Protein AF-X0VN83-F1 (afdb_monomer_lite)

Foldseek 3Di:
DQVPDDPDPQDVVLVVLLVVLVVLLVVLCVLVVVLVVLLVVQVVVCVVPVVSNVVSVVSSVVSVVSSVVSNVVSVCSCVVSVVDPD

pLDDT: mean 89.23, std 10.78, range [54.31, 97.44]

Sequence (86 aa):
GVLGGEVKAIPIGMGYAALGGGIVIGLSSATAIAQGAIAASGMGAVAKRPETFGQAIVLAVMAETFAIFGLLIAILIFVGTKIMGG

InterPro domains:
  IPR000245 V-ATPase proteolipid subunit [PR00122] (29-55)
  IPR000245 V-ATPase proteolipid subunit [PR00122] (56-79)
  IPR002379 V-ATPase proteolipid subunit C-like domain [PF00137] (19-77)
  IPR035921 F/V-ATP synthase subunit C superfamily [G3DSA:1.20.120.610] (2-80)
  IPR035921 F/V-ATP synthase subunit C superfamily [SSF81333] (13-78)

Radius of gyration: 18.72 Å; chains: 1; bounding box: 44×23×45 Å

Structure (mmCIF, N/CA/C/O backbone):
data_AF-X0VN83-F1
#
_entry.id   AF-X0VN83-F1
#
loop_
_atom_site.group_PDB
_atom_site.id
_atom_site.type_symbol
_atom_site.label_atom_id
_atom_site.label_alt_id
_atom_site.label_comp_id
_atom_site.label_asym_id
_atom_site.label_entity_id
_atom_site.label_seq_id
_atom_site.pdbx_PDB_ins_code
_atom_site.Cartn_x
_atom_site.Cartn_y
_atom_site.Cartn_z
_atom_site.occupancy
_atom_site.B_iso_or_equiv
_atom_site.auth_seq_id
_atom_site.auth_comp_id
_atom_site.auth_asym_id
_atom_site.auth_atom_id
_atom_site.pdbx_PDB_model_num
ATOM 1 N N . GLY A 1 1 ? 14.358 -14.343 -17.042 1.00 60.84 1 GLY A N 1
ATOM 2 C CA . GLY A 1 1 ? 14.143 -12.953 -16.611 1.00 60.84 1 GLY A CA 1
ATOM 3 C C . GLY A 1 1 ? 15.374 -12.475 -15.886 1.00 60.84 1 GLY A C 1
ATOM 4 O O . GLY A 1 1 ? 16.156 -13.315 -15.453 1.00 60.84 1 GLY A O 1
ATOM 5 N N . VAL A 1 2 ? 15.565 -11.165 -15.748 1.00 68.12 2 VAL A N 1
ATOM 6 C CA . VAL A 1 2 ? 16.786 -10.599 -15.133 1.00 68.12 2 VAL A CA 1
ATOM 7 C C . VAL A 1 2 ? 17.026 -11.132 -13.712 1.00 68.12 2 VAL A C 1
ATOM 9 O O . VAL A 1 2 ? 18.170 -11.347 -13.330 1.00 68.12 2 VAL A O 1
ATOM 12 N N . LEU A 1 3 ? 15.964 -11.442 -12.962 1.00 73.50 3 LEU A N 1
ATOM 13 C CA . LEU A 1 3 ? 16.047 -12.030 -11.615 1.00 73.50 3 LEU A CA 1
ATOM 14 C C . LEU A 1 3 ? 16.047 -13.576 -11.594 1.00 73.50 3 LEU A C 1
ATOM 16 O O . LEU A 1 3 ? 16.098 -14.172 -10.526 1.00 73.50 3 LEU A O 1
ATOM 20 N N . GLY A 1 4 ? 15.963 -14.231 -12.758 1.00 68.88 4 GLY A N 1
ATOM 21 C CA . GLY A 1 4 ? 15.727 -15.676 -12.905 1.00 68.88 4 GLY A CA 1
ATOM 22 C C . GLY A 1 4 ? 16.839 -16.467 -13.601 1.00 68.88 4 GLY A C 1
ATOM 23 O O . GLY A 1 4 ? 16.598 -17.608 -13.971 1.00 68.88 4 GLY A O 1
ATOM 24 N N . GLY A 1 5 ? 18.030 -15.890 -13.796 1.00 65.81 5 GLY A N 1
ATOM 25 C CA . GLY A 1 5 ? 19.229 -16.687 -14.101 1.00 65.81 5 GLY A CA 1
ATOM 26 C C . GLY A 1 5 ? 19.765 -16.672 -15.535 1.00 65.81 5 GLY A C 1
ATOM 27 O O . GLY A 1 5 ? 20.684 -17.429 -15.817 1.00 65.81 5 GLY A O 1
ATOM 28 N N . GLU A 1 6 ? 19.301 -15.785 -16.420 1.00 60.16 6 GLU A N 1
ATOM 29 C CA . GLU A 1 6 ? 20.018 -15.515 -17.678 1.00 60.16 6 GLU A CA 1
ATOM 30 C C . GLU A 1 6 ? 20.353 -14.029 -17.807 1.00 60.16 6 GLU A C 1
ATOM 32 O O . GLU A 1 6 ? 19.465 -13.170 -17.836 1.00 60.16 6 GLU A O 1
ATOM 37 N N . VAL A 1 7 ? 21.653 -13.726 -17.899 1.00 60.94 7 VAL A N 1
ATOM 38 C CA . VAL A 1 7 ? 22.171 -12.375 -18.148 1.00 60.94 7 VAL A CA 1
ATOM 39 C C . VAL A 1 7 ? 21.931 -12.032 -19.616 1.00 60.94 7 VAL A C 1
ATOM 41 O O . VAL A 1 7 ? 22.792 -12.189 -20.478 1.00 60.94 7 VAL A O 1
ATOM 44 N N . LYS A 1 8 ? 20.714 -11.582 -19.911 1.00 64.62 8 LYS A N 1
ATOM 45 C CA . LYS A 1 8 ? 20.367 -10.967 -21.192 1.00 64.62 8 LYS A CA 1
ATOM 46 C C . LYS A 1 8 ? 20.739 -9.485 -21.138 1.00 64.62 8 LYS A C 1
ATOM 48 O O . LYS A 1 8 ? 20.557 -8.853 -20.099 1.00 64.62 8 LYS A O 1
ATOM 53 N N . ALA A 1 9 ? 21.248 -8.928 -22.240 1.00 68.06 9 ALA A N 1
ATOM 54 C CA . ALA A 1 9 ? 21.551 -7.499 -22.333 1.00 68.06 9 ALA A CA 1
ATOM 55 C C . ALA A 1 9 ? 20.325 -6.684 -21.895 1.00 68.06 9 ALA A C 1
ATOM 57 O O . ALA A 1 9 ? 19.261 -6.819 -22.500 1.00 68.06 9 ALA A O 1
ATOM 58 N N . ILE A 1 10 ? 20.467 -5.901 -20.822 1.00 71.94 10 ILE A N 1
ATOM 59 C CA . ILE A 1 10 ? 19.366 -5.150 -20.211 1.00 71.94 10 ILE A CA 1
ATOM 60 C C . ILE A 1 10 ? 19.025 -3.985 -21.147 1.00 71.94 10 ILE A C 1
ATOM 62 O O . ILE A 1 10 ? 19.815 -3.043 -21.253 1.00 71.94 10 ILE A O 1
ATOM 66 N N . PRO A 1 11 ? 17.871 -4.005 -21.839 1.00 81.19 11 PRO A N 1
ATOM 67 C CA . PRO A 1 11 ? 17.453 -2.872 -22.648 1.00 81.19 11 PRO A CA 1
ATOM 68 C C . PRO A 1 11 ? 17.103 -1.715 -21.713 1.00 81.19 11 PRO A C 1
ATOM 70 O O . PRO A 1 11 ? 16.472 -1.929 -20.677 1.00 81.19 11 PRO A O 1
ATOM 73 N N . ILE A 1 12 ? 17.421 -0.477 -22.092 1.00 84.12 12 ILE A N 1
ATOM 74 C CA . ILE A 1 12 ? 17.102 0.698 -21.263 1.00 84.12 12 ILE A CA 1
ATOM 75 C C . ILE A 1 12 ? 15.597 0.815 -20.953 1.00 84.12 12 ILE A C 1
ATOM 77 O O . ILE A 1 12 ? 15.214 1.241 -19.866 1.00 84.12 12 ILE A O 1
ATOM 81 N N . GLY A 1 13 ? 14.737 0.325 -21.856 1.00 84.62 13 GLY A N 1
ATOM 82 C CA . GLY A 1 13 ? 13.289 0.228 -21.637 1.00 84.62 13 GLY A CA 1
ATOM 83 C C . GLY A 1 13 ? 12.898 -0.640 -20.434 1.00 84.62 13 GLY A C 1
ATOM 84 O O . GLY A 1 13 ? 11.929 -0.332 -19.747 1.00 84.62 13 GLY A O 1
ATOM 85 N N . MET A 1 14 ? 13.681 -1.676 -20.121 1.00 84.50 14 MET A N 1
ATOM 86 C CA . MET A 1 14 ? 13.474 -2.504 -18.930 1.00 84.50 14 MET A CA 1
ATOM 87 C C . MET A 1 14 ? 13.842 -1.751 -17.645 1.00 84.50 14 MET A C 1
ATOM 89 O O . MET A 1 14 ? 13.163 -1.905 -16.634 1.00 84.50 14 MET A O 1
ATOM 93 N N . GLY A 1 15 ? 14.863 -0.890 -17.695 1.00 86.81 15 GLY A N 1
ATOM 94 C CA . GLY A 1 15 ? 15.218 -0.006 -16.581 1.00 86.81 15 GLY A CA 1
ATOM 95 C C . GLY A 1 15 ? 14.098 0.983 -16.245 1.00 86.81 15 GLY A C 1
ATOM 96 O O . GLY A 1 15 ? 13.723 1.122 -15.082 1.00 86.81 15 GLY A O 1
ATOM 97 N N . TYR A 1 16 ? 13.492 1.605 -17.262 1.00 89.75 16 TYR A N 1
ATOM 98 C CA . TYR A 1 16 ? 12.333 2.482 -17.062 1.00 89.75 16 TYR A CA 1
ATOM 99 C C . TYR A 1 16 ? 11.102 1.733 -16.543 1.00 89.75 16 TYR A C 1
ATOM 101 O O . TYR A 1 16 ? 10.389 2.258 -15.691 1.00 89.75 16 TYR A O 1
ATOM 109 N N . ALA A 1 17 ? 10.869 0.501 -17.001 1.00 90.62 17 ALA A N 1
ATOM 110 C CA . ALA A 1 17 ? 9.785 -0.330 -16.484 1.00 90.62 17 ALA A CA 1
ATOM 111 C C . ALA A 1 17 ? 9.990 -0.715 -15.010 1.00 90.62 17 ALA A C 1
ATOM 113 O O . ALA A 1 17 ? 9.044 -0.656 -14.227 1.00 90.62 17 ALA A O 1
ATOM 114 N N . ALA A 1 18 ? 11.222 -1.052 -14.612 1.00 90.69 18 ALA A N 1
ATOM 115 C CA . ALA A 1 18 ? 11.565 -1.330 -13.219 1.00 90.69 18 ALA A CA 1
ATOM 116 C C . ALA A 1 18 ? 11.315 -0.106 -12.320 1.00 90.69 18 ALA A C 1
ATOM 118 O O . ALA A 1 18 ? 10.669 -0.218 -11.277 1.00 90.69 18 ALA A O 1
ATOM 119 N N . LEU A 1 19 ? 11.764 1.074 -12.764 1.00 93.25 19 LEU A N 1
ATOM 120 C CA . LEU A 1 19 ? 11.530 2.340 -12.069 1.00 93.25 19 LEU A CA 1
ATOM 121 C C . LEU A 1 19 ? 10.030 2.653 -11.960 1.00 93.25 19 LEU A C 1
ATOM 123 O O . LEU A 1 19 ? 9.544 2.968 -10.876 1.00 93.25 19 LEU A O 1
ATOM 127 N N . GLY A 1 20 ? 9.290 2.519 -13.063 1.00 94.00 20 GLY A N 1
ATOM 128 C CA . GLY A 1 20 ? 7.846 2.739 -13.101 1.00 94.00 20 GLY A CA 1
ATOM 129 C C . GLY A 1 20 ? 7.085 1.808 -12.156 1.00 94.00 20 GLY A C 1
ATOM 130 O O . GLY A 1 20 ? 6.249 2.277 -11.387 1.00 94.00 20 GLY A O 1
ATOM 131 N N . GLY A 1 21 ? 7.417 0.513 -12.143 1.00 94.19 21 GLY A N 1
ATOM 132 C CA . GLY A 1 21 ? 6.811 -0.451 -11.219 1.00 94.19 21 GLY A CA 1
ATOM 133 C C . GLY A 1 21 ? 7.090 -0.122 -9.748 1.00 94.19 21 GLY A C 1
ATOM 134 O O . GLY A 1 21 ? 6.180 -0.186 -8.923 1.00 94.19 21 GLY A O 1
ATOM 135 N N . GLY A 1 22 ? 8.312 0.316 -9.425 1.00 93.44 22 GLY A N 1
ATOM 136 C CA . GLY A 1 22 ? 8.661 0.780 -8.079 1.00 93.44 22 GLY A CA 1
ATOM 137 C C . GLY A 1 22 ? 7.874 2.024 -7.648 1.00 93.44 22 GLY A C 1
ATOM 138 O O . GLY A 1 22 ? 7.355 2.068 -6.533 1.00 93.44 22 GLY A O 1
ATOM 139 N N . ILE A 1 23 ? 7.726 3.008 -8.542 1.00 95.88 23 ILE A N 1
ATOM 140 C CA . ILE A 1 23 ? 6.949 4.230 -8.279 1.00 95.88 23 ILE A CA 1
ATOM 141 C C . ILE A 1 23 ? 5.470 3.898 -8.050 1.00 95.88 23 ILE A C 1
ATOM 143 O O . ILE A 1 23 ? 4.874 4.413 -7.106 1.00 95.88 23 ILE A O 1
ATOM 147 N N . VAL A 1 24 ? 4.880 3.024 -8.873 1.00 95.31 24 VAL A N 1
ATOM 148 C CA . VAL A 1 24 ? 3.471 2.621 -8.736 1.00 95.31 24 VAL A CA 1
ATOM 149 C C . VAL A 1 24 ? 3.210 1.985 -7.369 1.00 95.31 24 VAL A C 1
ATOM 151 O O . VAL A 1 24 ? 2.281 2.412 -6.683 1.00 95.31 24 VAL A O 1
ATOM 154 N N . ILE A 1 25 ? 4.043 1.030 -6.931 1.00 94.69 25 ILE A N 1
ATOM 155 C CA . ILE A 1 25 ? 3.910 0.425 -5.592 1.00 94.69 25 ILE A CA 1
ATOM 156 C C . ILE A 1 25 ? 4.058 1.500 -4.515 1.00 94.69 25 ILE A C 1
ATOM 158 O O . ILE A 1 25 ? 3.184 1.633 -3.657 1.00 94.69 25 ILE A O 1
ATOM 162 N N . GLY A 1 26 ? 5.124 2.302 -4.580 1.00 93.69 26 GLY A N 1
ATOM 163 C CA . GLY A 1 26 ? 5.415 3.328 -3.579 1.00 93.69 26 GLY A CA 1
ATOM 164 C C . GLY A 1 26 ? 4.273 4.330 -3.396 1.00 93.69 26 GLY A C 1
ATOM 165 O O . GLY A 1 26 ? 3.863 4.598 -2.270 1.00 93.69 26 GLY A O 1
ATOM 166 N N . LEU A 1 27 ? 3.703 4.832 -4.493 1.00 94.94 27 LEU A N 1
ATOM 167 C CA . LEU A 1 27 ? 2.581 5.772 -4.440 1.00 94.94 27 LEU A CA 1
ATOM 168 C C . LEU A 1 27 ? 1.277 5.104 -4.002 1.00 94.94 27 LEU A C 1
ATOM 170 O O . LEU A 1 27 ? 0.536 5.679 -3.209 1.00 94.94 27 LEU A O 1
ATOM 174 N N . SER A 1 28 ? 1.003 3.880 -4.461 1.00 94.12 28 SER A N 1
ATOM 175 C CA . SER A 1 28 ? -0.194 3.141 -4.036 1.00 94.12 28 SER A CA 1
ATOM 176 C C . SER A 1 28 ? -0.212 2.841 -2.536 1.00 94.12 28 SER A C 1
ATOM 178 O O . SER A 1 28 ? -1.279 2.758 -1.938 1.00 94.12 28 SER A O 1
ATOM 180 N N . SER A 1 29 ? 0.966 2.778 -1.910 1.00 92.19 29 SER A N 1
ATOM 181 C CA . SER A 1 29 ? 1.130 2.551 -0.471 1.00 92.19 29 SER A CA 1
ATOM 182 C C . SER A 1 29 ? 0.654 3.735 0.384 1.00 92.19 29 SER A C 1
ATOM 184 O O . SER A 1 29 ? 0.484 3.593 1.594 1.00 92.19 29 SER A O 1
ATOM 186 N N . ALA A 1 30 ? 0.407 4.909 -0.213 1.00 93.38 30 ALA A N 1
ATOM 187 C CA . ALA A 1 30 ? -0.083 6.091 0.499 1.00 93.38 30 ALA A CA 1
ATOM 188 C C . ALA A 1 30 ? -1.463 5.878 1.155 1.00 93.38 30 ALA A C 1
ATOM 190 O O . ALA A 1 30 ? -1.804 6.560 2.124 1.00 93.38 30 ALA A O 1
ATOM 191 N N . THR A 1 31 ? -2.245 4.902 0.680 1.00 93.06 31 THR A N 1
ATOM 192 C CA . THR A 1 31 ? -3.549 4.541 1.261 1.00 93.06 31 THR A CA 1
ATOM 193 C C . THR A 1 31 ? -3.442 3.998 2.688 1.00 93.06 31 THR A C 1
ATOM 195 O O . THR A 1 31 ? -4.416 4.081 3.440 1.00 93.06 31 THR A O 1
ATOM 198 N N . ALA A 1 32 ? -2.255 3.548 3.115 1.00 93.44 32 ALA A N 1
ATOM 199 C CA . ALA A 1 32 ? -1.993 3.084 4.477 1.00 93.44 32 ALA A CA 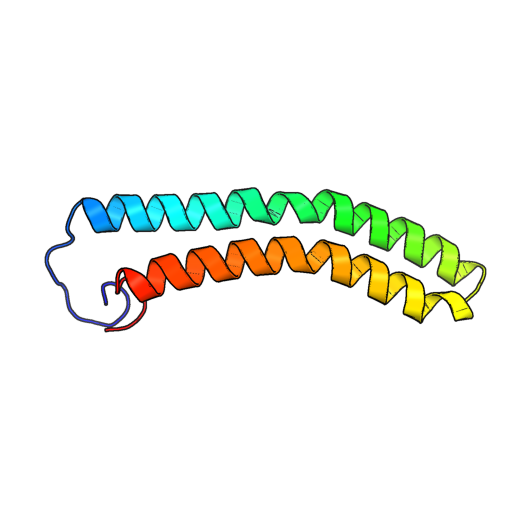1
ATOM 200 C C . ALA A 1 32 ? -2.344 4.133 5.551 1.00 93.44 32 ALA A C 1
ATOM 202 O O . ALA A 1 32 ? -2.776 3.776 6.647 1.00 93.44 32 ALA A O 1
ATOM 203 N N . ILE A 1 33 ? -2.225 5.430 5.235 1.00 95.06 33 ILE A N 1
ATOM 204 C CA . ILE A 1 33 ? -2.594 6.522 6.150 1.00 95.06 33 ILE A CA 1
ATOM 205 C C . ILE A 1 33 ? -4.102 6.498 6.434 1.00 95.06 33 ILE A C 1
ATOM 207 O O . ILE A 1 33 ? -4.528 6.530 7.591 1.00 95.06 33 ILE A O 1
ATOM 211 N N . ALA A 1 34 ? -4.918 6.408 5.381 1.00 93.06 34 ALA A N 1
ATOM 212 C CA . ALA A 1 34 ? -6.370 6.337 5.508 1.00 93.06 34 ALA A CA 1
ATOM 213 C C . ALA A 1 34 ? -6.804 5.038 6.202 1.00 93.06 34 ALA A C 1
ATOM 215 O O . ALA A 1 34 ? -7.676 5.063 7.069 1.00 93.06 34 ALA A O 1
ATOM 216 N N . GLN A 1 35 ? -6.147 3.920 5.888 1.00 96.00 35 GLN A N 1
ATOM 217 C CA . GLN A 1 35 ? -6.397 2.641 6.546 1.00 96.00 35 GLN A CA 1
ATOM 218 C C . GLN A 1 35 ? -6.128 2.693 8.052 1.00 96.00 35 GLN A C 1
ATOM 220 O O . GLN A 1 35 ? -6.936 2.190 8.832 1.00 96.00 35 GLN A O 1
ATOM 225 N N . GLY A 1 36 ? -5.048 3.355 8.480 1.00 95.62 36 GLY A N 1
ATOM 226 C CA . GLY A 1 36 ? -4.767 3.569 9.900 1.00 95.62 36 GLY A CA 1
ATOM 227 C C . GLY A 1 36 ? -5.890 4.333 10.611 1.00 95.62 36 GLY A C 1
ATOM 228 O O . GLY A 1 36 ? -6.317 3.941 11.697 1.00 95.62 36 GLY A O 1
ATOM 229 N N . ALA A 1 37 ? -6.434 5.374 9.974 1.00 96.62 37 ALA A N 1
ATOM 230 C CA . ALA A 1 37 ? -7.563 6.134 10.514 1.00 96.62 37 ALA A CA 1
ATOM 231 C C . ALA A 1 37 ? -8.865 5.306 10.578 1.00 96.62 37 ALA A C 1
ATOM 233 O O . ALA A 1 37 ? -9.598 5.368 11.572 1.00 96.62 37 ALA A O 1
ATOM 234 N N . ILE A 1 38 ? -9.143 4.497 9.551 1.00 95.88 38 ILE A N 1
ATOM 235 C CA . ILE A 1 38 ? -10.303 3.592 9.513 1.00 95.88 38 ILE A CA 1
ATOM 236 C C . ILE A 1 38 ? -10.191 2.535 10.615 1.00 95.88 38 ILE A C 1
ATOM 238 O O . ILE A 1 38 ? -11.152 2.306 11.343 1.00 95.88 38 ILE A O 1
ATOM 242 N N . ALA A 1 39 ? -9.013 1.939 10.799 1.00 96.00 39 ALA A N 1
ATOM 243 C CA . ALA A 1 39 ? -8.788 0.939 11.835 1.00 96.00 39 ALA A CA 1
ATOM 244 C C . ALA A 1 39 ? -8.939 1.532 13.245 1.00 96.00 39 ALA A C 1
ATOM 246 O O . ALA A 1 39 ? -9.624 0.953 14.088 1.00 96.00 39 ALA A O 1
ATOM 247 N N . ALA A 1 40 ? -8.359 2.712 13.496 1.00 96.94 40 ALA A N 1
ATOM 248 C CA . ALA A 1 40 ? -8.453 3.379 14.794 1.00 96.94 40 ALA A CA 1
ATOM 249 C C . ALA A 1 40 ? -9.905 3.742 15.152 1.00 96.94 40 ALA A C 1
ATOM 251 O O . ALA A 1 40 ? -10.370 3.460 16.259 1.00 96.94 40 ALA A O 1
ATOM 252 N N . SER A 1 41 ? -10.645 4.323 14.204 1.00 96.12 41 SER A N 1
ATOM 253 C CA . SER A 1 41 ? -12.058 4.669 14.408 1.00 96.12 41 SER A CA 1
ATOM 254 C C . SER A 1 41 ? -12.951 3.429 14.529 1.00 96.12 41 SER A C 1
ATOM 256 O O . SER A 1 41 ? -13.805 3.377 15.416 1.00 96.12 41 SER A O 1
ATOM 258 N N . GLY A 1 42 ? -12.709 2.401 13.710 1.00 96.12 42 GLY A N 1
ATOM 259 C CA . GLY A 1 42 ? -13.405 1.119 13.763 1.00 96.12 42 GLY A CA 1
ATOM 260 C C . GLY A 1 42 ? -13.240 0.427 15.114 1.00 96.12 42 GLY A C 1
ATOM 261 O O . GLY A 1 42 ? -14.233 0.046 15.730 1.00 96.12 42 GLY A O 1
ATOM 262 N N . MET A 1 43 ? -12.015 0.352 15.641 1.00 96.88 43 MET A N 1
ATOM 263 C CA . MET A 1 43 ? -11.763 -0.217 16.970 1.00 96.88 43 MET A CA 1
ATOM 264 C C . MET A 1 43 ? -12.406 0.604 18.092 1.00 96.88 43 MET A C 1
ATOM 266 O O . MET A 1 43 ? -12.927 0.033 19.050 1.00 96.88 43 MET A O 1
ATOM 270 N N . GLY A 1 44 ? -12.450 1.933 17.957 1.00 96.69 44 GLY A N 1
ATOM 271 C CA . GLY A 1 44 ? -13.185 2.797 18.883 1.00 96.69 44 GLY A CA 1
ATOM 272 C C . GLY A 1 44 ? -14.693 2.512 18.912 1.00 96.69 44 GLY A C 1
ATOM 273 O O . GLY A 1 44 ? -15.310 2.577 19.978 1.00 96.69 44 GLY A O 1
ATOM 274 N N . ALA A 1 45 ? -15.292 2.167 17.768 1.00 96.25 45 ALA A N 1
ATOM 275 C CA . ALA A 1 45 ? -16.687 1.734 17.694 1.00 96.25 45 ALA A CA 1
ATOM 276 C C . ALA A 1 45 ? -16.883 0.341 18.313 1.00 96.25 45 ALA A C 1
ATOM 278 O O . ALA A 1 45 ? -17.770 0.173 19.150 1.00 96.25 45 ALA A O 1
ATOM 279 N N . VAL A 1 46 ? -16.001 -0.611 17.988 1.00 97.44 46 VAL A N 1
ATOM 280 C CA . VAL A 1 46 ? -16.016 -1.985 18.522 1.00 97.44 46 VAL A CA 1
ATOM 281 C C . VAL A 1 46 ? -15.897 -2.009 20.045 1.00 97.44 46 VAL A C 1
ATOM 283 O O . VAL A 1 46 ? -16.597 -2.776 20.698 1.00 97.44 46 VAL A O 1
ATOM 286 N N . ALA A 1 47 ? -15.081 -1.128 20.631 1.00 97.31 47 ALA A N 1
ATOM 287 C CA . ALA A 1 47 ? -14.939 -1.016 22.083 1.00 97.31 47 ALA A CA 1
ATOM 288 C C . ALA A 1 47 ? -16.253 -0.641 22.797 1.00 97.31 47 ALA A C 1
ATOM 290 O O . ALA A 1 47 ? -16.438 -0.986 23.961 1.00 97.31 47 ALA A O 1
ATOM 291 N N . LYS A 1 48 ? -17.164 0.067 22.115 1.00 97.25 48 LYS A N 1
ATOM 292 C CA . LYS A 1 48 ? -18.488 0.440 22.645 1.00 97.25 48 LYS A CA 1
ATOM 293 C C . LYS A 1 48 ? -19.580 -0.556 22.253 1.00 97.25 48 LYS A C 1
ATOM 295 O O . LYS A 1 48 ? -20.536 -0.722 23.002 1.00 97.25 48 LYS A O 1
ATOM 300 N N . ARG A 1 49 ? -19.467 -1.139 21.059 1.00 97.38 49 ARG A N 1
ATOM 301 C CA . ARG A 1 49 ? -20.450 -2.020 20.419 1.00 97.38 49 ARG A CA 1
ATOM 302 C C . ARG A 1 49 ? -19.718 -3.171 19.723 1.00 97.38 49 ARG A C 1
ATOM 304 O O . ARG A 1 49 ? -19.375 -3.039 18.548 1.00 97.38 49 ARG A O 1
ATOM 311 N N . PRO A 1 50 ? -19.429 -4.283 20.417 1.00 95.81 50 PRO A N 1
ATOM 312 C CA . PRO A 1 50 ? -18.644 -5.383 19.851 1.00 95.81 50 PRO A CA 1
ATOM 313 C C . PRO A 1 50 ? -19.261 -5.978 18.573 1.00 95.81 50 PRO A C 1
ATOM 315 O O . PRO A 1 50 ? -18.542 -6.467 17.703 1.00 95.81 50 PRO A O 1
ATOM 318 N N . GLU A 1 51 ? -20.577 -5.868 18.402 1.00 97.19 51 GLU A N 1
ATOM 319 C CA . GLU A 1 51 ? -21.309 -6.266 17.202 1.00 97.19 51 GLU A CA 1
ATOM 320 C C . GLU A 1 51 ? -20.873 -5.525 15.921 1.00 97.19 51 GLU A C 1
ATOM 322 O O . GLU A 1 51 ? -21.068 -6.043 14.821 1.00 97.19 51 GLU A O 1
ATOM 327 N N . THR A 1 52 ? -20.223 -4.355 16.020 1.00 96.50 52 THR A N 1
ATOM 328 C CA . THR A 1 52 ? -19.739 -3.607 14.844 1.00 96.50 52 THR A CA 1
ATOM 329 C C . THR A 1 52 ? -18.396 -4.109 14.307 1.00 96.50 52 THR A C 1
ATOM 331 O O . THR A 1 52 ? -17.877 -3.547 13.343 1.00 96.50 52 THR A O 1
ATOM 334 N N . PHE A 1 53 ? -17.813 -5.164 14.887 1.00 95.81 53 PHE A N 1
ATOM 335 C CA . PHE A 1 53 ? -16.503 -5.691 14.479 1.00 95.81 53 PHE A CA 1
ATOM 336 C C . PHE A 1 53 ? -16.446 -6.087 13.001 1.00 95.81 53 PHE A C 1
ATOM 338 O O . PHE A 1 53 ? -15.523 -5.694 12.289 1.00 95.81 53 PHE A O 1
ATOM 345 N N . GLY A 1 54 ? -17.472 -6.785 12.506 1.00 97.00 54 GLY A N 1
ATOM 346 C CA . GLY A 1 54 ? -17.539 -7.169 11.094 1.00 97.00 54 GLY A CA 1
ATOM 347 C C . GLY A 1 54 ? -17.577 -5.957 10.159 1.00 97.00 54 GLY A C 1
ATOM 348 O O . GLY A 1 54 ? -16.879 -5.933 9.149 1.00 97.00 54 GLY A O 1
ATOM 349 N N . GLN A 1 55 ? -18.329 -4.914 10.525 1.00 95.75 55 GLN A N 1
ATOM 350 C CA . GLN A 1 55 ? -18.392 -3.673 9.746 1.00 95.75 55 GLN A CA 1
ATOM 351 C C . GLN A 1 55 ? -17.038 -2.953 9.721 1.00 95.75 55 GLN A C 1
ATOM 353 O O . GLN A 1 55 ? -16.620 -2.481 8.665 1.00 95.75 55 GLN A O 1
ATOM 358 N N . ALA A 1 56 ? -16.329 -2.912 10.854 1.00 96.06 56 ALA A N 1
ATOM 359 C CA . ALA A 1 56 ? -14.994 -2.325 10.937 1.00 96.06 56 ALA A CA 1
ATOM 360 C C . ALA A 1 56 ? -13.987 -3.048 10.025 1.00 96.06 56 ALA A C 1
ATOM 362 O O . ALA A 1 56 ? -13.220 -2.388 9.324 1.00 96.06 56 ALA A O 1
ATOM 363 N N . ILE A 1 57 ? -14.031 -4.386 9.969 1.00 96.50 57 ILE A N 1
ATOM 364 C CA . ILE A 1 57 ? -13.198 -5.173 9.045 1.00 96.50 57 ILE A CA 1
ATOM 365 C C . ILE A 1 57 ? -13.528 -4.841 7.592 1.00 96.50 57 ILE A C 1
ATOM 367 O O . 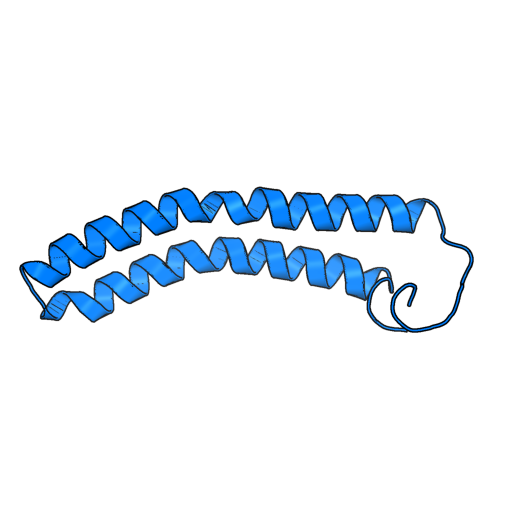ILE A 1 57 ? -12.618 -4.586 6.808 1.00 96.50 57 ILE A O 1
ATOM 371 N N . VAL A 1 58 ? -14.812 -4.827 7.223 1.00 96.50 58 VAL A N 1
ATOM 372 C CA . VAL A 1 58 ? -15.221 -4.548 5.838 1.00 96.50 58 VAL A CA 1
ATOM 373 C C . VAL A 1 58 ? -14.712 -3.177 5.394 1.00 96.50 58 VAL A C 1
ATOM 375 O O . VAL A 1 58 ? -14.125 -3.065 4.322 1.00 96.50 58 VAL A O 1
ATOM 378 N N . LEU A 1 59 ? -14.855 -2.146 6.232 1.00 95.00 59 LEU A N 1
ATOM 379 C CA . LEU A 1 59 ? -14.351 -0.807 5.919 1.00 95.00 59 LEU A CA 1
ATOM 380 C C . LEU A 1 59 ? -12.822 -0.769 5.778 1.00 95.00 59 LEU A C 1
ATOM 382 O O . LEU A 1 59 ? -12.319 -0.097 4.879 1.00 95.00 59 LEU A O 1
ATOM 386 N N . ALA A 1 60 ? -12.084 -1.498 6.620 1.00 94.81 60 ALA A N 1
ATOM 387 C CA . ALA A 1 60 ? -10.630 -1.592 6.508 1.00 94.81 60 ALA A CA 1
ATOM 388 C C . ALA A 1 60 ? -10.200 -2.273 5.194 1.00 94.81 60 ALA A C 1
ATOM 390 O O . ALA A 1 60 ? -9.350 -1.750 4.480 1.00 94.81 60 ALA A O 1
ATOM 391 N N . VAL A 1 61 ? -10.842 -3.382 4.814 1.00 95.31 61 VAL A N 1
ATOM 392 C CA . VAL A 1 61 ? -10.546 -4.109 3.563 1.00 95.31 61 VAL A CA 1
ATOM 393 C C . VAL A 1 61 ? -10.843 -3.266 2.315 1.00 95.31 61 VAL A C 1
ATOM 395 O O . VAL A 1 61 ? -10.120 -3.346 1.318 1.00 95.31 61 VAL A O 1
ATOM 398 N N . MET A 1 62 ? -11.875 -2.418 2.357 1.00 93.88 62 MET A N 1
ATOM 399 C CA . MET A 1 62 ? -12.167 -1.494 1.255 1.00 93.88 62 MET A CA 1
ATOM 400 C C . MET A 1 62 ? -11.014 -0.512 1.003 1.00 93.88 62 MET A C 1
ATOM 402 O O . MET A 1 62 ? -10.734 -0.195 -0.151 1.00 93.88 62 MET A O 1
ATOM 406 N N . ALA A 1 63 ? -10.320 -0.059 2.053 1.00 91.88 63 ALA A N 1
ATOM 407 C CA . ALA A 1 63 ? -9.135 0.785 1.907 1.00 91.88 63 ALA A CA 1
ATOM 408 C C . ALA A 1 63 ? -7.930 -0.001 1.361 1.00 91.88 63 ALA A C 1
ATOM 410 O O . ALA A 1 63 ? -7.240 0.486 0.461 1.00 91.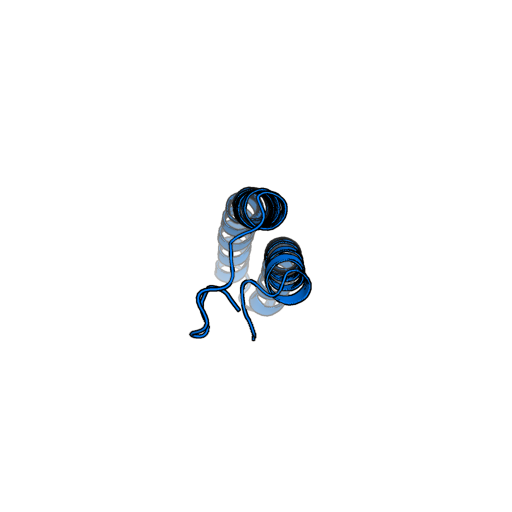88 63 ALA A O 1
ATOM 411 N N . GLU A 1 64 ? -7.727 -1.235 1.833 1.00 94.81 64 GLU A N 1
ATOM 412 C CA . GLU A 1 64 ? -6.617 -2.100 1.406 1.00 94.81 64 GLU A CA 1
ATOM 413 C C . GLU A 1 64 ? -6.686 -2.448 -0.089 1.00 94.81 64 GLU A C 1
ATOM 415 O O . GLU A 1 64 ? -5.665 -2.557 -0.769 1.00 94.81 64 GLU A O 1
ATOM 420 N N . THR A 1 65 ? -7.897 -2.563 -0.641 1.00 94.38 65 THR A N 1
ATOM 421 C CA . THR A 1 65 ? -8.123 -2.919 -2.052 1.00 94.38 65 THR A CA 1
ATOM 422 C C . THR A 1 65 ? -7.357 -1.998 -3.017 1.00 94.38 65 THR A C 1
ATOM 424 O O . THR A 1 65 ? -6.823 -2.457 -4.027 1.00 94.38 65 THR A O 1
ATOM 427 N N . PHE A 1 66 ? -7.213 -0.711 -2.686 1.00 92.12 66 PHE A N 1
ATOM 428 C CA . PHE A 1 66 ? -6.447 0.240 -3.498 1.00 92.12 66 PHE A CA 1
ATOM 429 C C . PHE A 1 66 ? -4.934 -0.022 -3.473 1.00 92.12 66 PHE A C 1
ATOM 431 O O . PHE A 1 66 ? -4.278 0.107 -4.509 1.00 92.12 66 PHE A O 1
ATOM 438 N N . ALA A 1 67 ? -4.384 -0.427 -2.324 1.00 93.88 67 ALA A N 1
ATOM 439 C CA . ALA A 1 67 ? -2.981 -0.830 -2.222 1.00 93.88 67 ALA A CA 1
ATOM 440 C C . ALA A 1 67 ? -2.730 -2.111 -3.033 1.00 93.88 67 ALA A C 1
ATOM 442 O O . ALA A 1 67 ? -1.757 -2.199 -3.785 1.00 93.88 67 ALA A O 1
ATOM 443 N N . ILE A 1 68 ? -3.660 -3.072 -2.962 1.00 95.25 68 ILE A N 1
ATOM 444 C CA . ILE A 1 68 ? -3.593 -4.319 -3.736 1.00 95.25 68 ILE A CA 1
ATOM 445 C C . ILE A 1 68 ? -3.616 -4.037 -5.242 1.00 95.25 68 ILE A C 1
ATOM 447 O O . ILE A 1 68 ? -2.859 -4.664 -5.981 1.00 95.25 68 ILE A O 1
ATOM 451 N N . PHE A 1 69 ? -4.419 -3.082 -5.722 1.00 94.81 69 PHE A N 1
ATOM 452 C CA . PHE A 1 69 ? -4.408 -2.709 -7.140 1.00 94.81 69 PHE A CA 1
ATOM 453 C C . PHE A 1 69 ? -3.064 -2.132 -7.592 1.00 94.81 69 PHE A C 1
ATOM 455 O O . PHE A 1 69 ? -2.578 -2.505 -8.658 1.00 94.81 69 PHE A O 1
ATOM 462 N N . GLY A 1 70 ? -2.427 -1.279 -6.787 1.00 94.56 70 GLY A N 1
ATOM 463 C CA . GLY A 1 70 ? -1.094 -0.766 -7.107 1.00 94.56 70 GLY A CA 1
ATOM 464 C C . GLY A 1 70 ? -0.026 -1.858 -7.133 1.00 94.56 70 GLY A C 1
ATOM 465 O O . GLY A 1 70 ? 0.770 -1.930 -8.073 1.00 94.56 70 GLY A O 1
ATOM 466 N N . LEU A 1 71 ? -0.066 -2.768 -6.157 1.00 95.12 71 LEU A N 1
ATOM 467 C CA . LEU A 1 71 ? 0.796 -3.947 -6.137 1.00 95.12 71 LEU A CA 1
ATOM 468 C C . LEU A 1 71 ? 0.577 -4.831 -7.374 1.00 95.12 71 LEU A C 1
ATOM 470 O O . LEU A 1 71 ? 1.540 -5.226 -8.030 1.00 95.12 71 LEU A O 1
ATOM 474 N N . LEU A 1 72 ? -0.681 -5.104 -7.728 1.00 95.69 72 LEU A N 1
ATOM 475 C CA . LEU A 1 72 ? -1.043 -5.908 -8.892 1.00 95.69 72 LEU A CA 1
ATOM 476 C C . LEU A 1 72 ? -0.505 -5.290 -10.187 1.00 95.69 72 LEU A C 1
ATOM 478 O O . LEU A 1 72 ? 0.098 -5.997 -10.991 1.00 95.69 72 LEU A O 1
ATOM 482 N N . ILE A 1 73 ? -0.670 -3.979 -10.380 1.00 95.19 73 ILE A N 1
ATOM 483 C CA . ILE A 1 73 ? -0.164 -3.275 -11.567 1.00 95.19 73 ILE A CA 1
ATOM 484 C C . ILE A 1 73 ? 1.355 -3.424 -11.677 1.00 95.19 73 ILE A C 1
ATOM 486 O O . ILE A 1 73 ? 1.868 -3.724 -12.753 1.00 95.19 73 ILE A O 1
ATOM 490 N N . ALA A 1 74 ? 2.092 -3.266 -10.581 1.00 94.50 74 ALA A N 1
ATOM 491 C CA . ALA A 1 74 ? 3.541 -3.416 -10.618 1.00 94.50 74 ALA A CA 1
ATOM 492 C C . ALA A 1 74 ? 3.996 -4.858 -10.873 1.00 94.50 74 ALA A C 1
ATOM 494 O O . ALA A 1 74 ? 4.942 -5.068 -11.633 1.00 94.50 74 ALA A O 1
ATOM 495 N N . 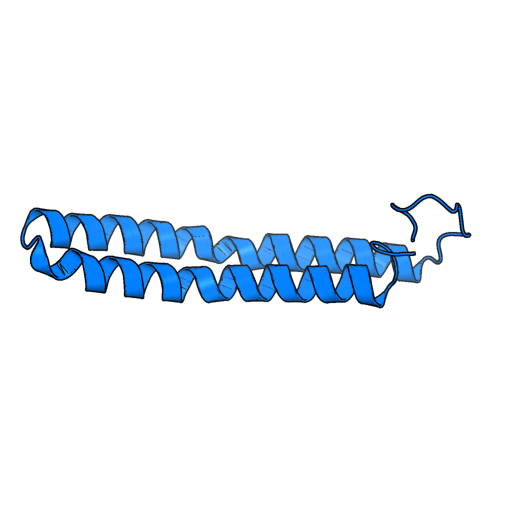ILE A 1 75 ? 3.287 -5.853 -10.331 1.00 93.75 75 ILE A N 1
ATOM 496 C CA . ILE A 1 75 ? 3.516 -7.262 -10.677 1.00 93.75 75 ILE A CA 1
ATOM 497 C C . ILE A 1 75 ? 3.291 -7.478 -12.179 1.00 93.75 75 ILE A C 1
ATOM 499 O O . ILE A 1 75 ? 4.132 -8.088 -12.839 1.00 93.75 75 ILE A O 1
ATOM 503 N N . LEU A 1 76 ? 2.210 -6.934 -12.747 1.00 93.88 76 LEU A N 1
ATOM 504 C CA . LEU A 1 76 ? 1.935 -7.024 -14.184 1.00 93.88 76 LEU A CA 1
ATOM 505 C C . LEU A 1 76 ? 3.028 -6.350 -15.025 1.00 93.88 76 LEU A C 1
ATOM 507 O O . LEU A 1 76 ? 3.406 -6.892 -16.062 1.00 93.88 76 LEU A O 1
ATOM 511 N N . ILE A 1 77 ? 3.589 -5.224 -14.572 1.00 92.25 77 ILE A N 1
ATOM 512 C CA . ILE A 1 77 ? 4.734 -4.576 -15.230 1.00 92.25 77 ILE A CA 1
ATOM 513 C C . ILE A 1 77 ? 5.958 -5.496 -15.199 1.00 92.25 77 ILE A C 1
ATOM 515 O O . ILE A 1 77 ? 6.583 -5.723 -16.237 1.00 92.25 77 ILE A O 1
ATOM 519 N N . PHE A 1 78 ? 6.308 -6.057 -14.041 1.00 90.12 78 PHE A N 1
ATOM 520 C CA . PHE A 1 78 ? 7.510 -6.885 -13.893 1.00 90.12 78 PHE A CA 1
ATOM 521 C C . PHE A 1 78 ? 7.416 -8.220 -14.631 1.00 90.12 78 PHE A C 1
ATOM 523 O O . PHE A 1 78 ? 8.403 -8.656 -15.227 1.00 90.12 78 PHE A O 1
ATOM 530 N N . VAL A 1 79 ? 6.238 -8.842 -14.644 1.00 90.38 79 VAL A N 1
ATOM 531 C CA . VAL A 1 79 ? 5.984 -10.077 -15.395 1.00 90.38 79 VAL A CA 1
ATOM 532 C C . VAL A 1 79 ? 5.881 -9.787 -16.893 1.00 90.38 79 VAL A C 1
ATOM 534 O O . VAL A 1 79 ? 6.530 -10.452 -17.700 1.00 90.38 79 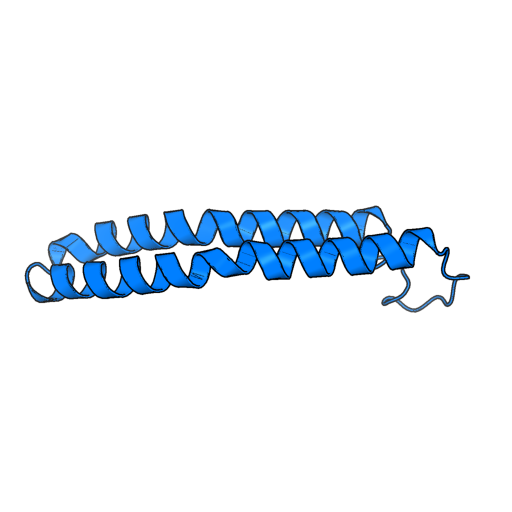VAL A O 1
ATOM 537 N N . GLY A 1 80 ? 5.139 -8.748 -17.291 1.00 86.31 80 GLY A N 1
ATOM 538 C CA . GLY A 1 80 ? 4.959 -8.366 -18.695 1.00 86.31 80 GLY A CA 1
ATOM 539 C C . GLY A 1 80 ? 6.267 -7.973 -19.387 1.00 86.31 80 GLY A C 1
ATOM 540 O O . GLY A 1 80 ? 6.473 -8.285 -20.560 1.00 86.31 80 GLY A O 1
ATOM 541 N N . THR A 1 81 ? 7.195 -7.363 -18.648 1.00 85.50 81 THR A N 1
ATOM 542 C CA . THR A 1 81 ? 8.536 -7.020 -19.148 1.00 85.50 81 THR A CA 1
ATOM 543 C C . THR A 1 81 ? 9.568 -8.136 -18.979 1.00 85.50 81 THR A C 1
ATOM 545 O O . THR A 1 81 ? 10.720 -7.952 -19.367 1.00 85.50 81 THR A O 1
ATOM 548 N N . LYS A 1 82 ? 9.181 -9.313 -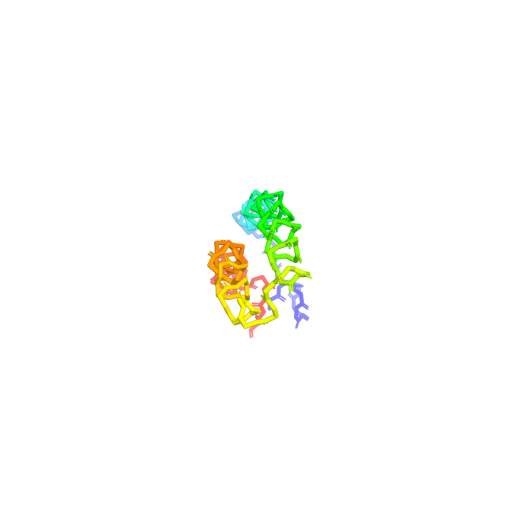18.461 1.00 83.19 82 LYS A N 1
ATOM 549 C CA . LYS A 1 82 ? 10.080 -10.450 -18.178 1.00 83.19 82 LYS A CA 1
ATOM 550 C C . LYS A 1 82 ? 11.244 -10.103 -17.236 1.00 83.19 82 LYS A C 1
ATOM 552 O O . LYS A 1 82 ? 12.319 -10.710 -17.297 1.00 83.19 82 LYS A O 1
ATOM 557 N N . ILE A 1 83 ? 11.047 -9.122 -16.353 1.00 81.69 83 ILE A N 1
ATOM 558 C CA . ILE A 1 83 ? 11.975 -8.832 -15.252 1.00 81.69 83 ILE A CA 1
ATOM 559 C C . ILE A 1 83 ? 11.894 -9.973 -14.233 1.00 81.69 83 ILE A C 1
ATOM 561 O O . ILE A 1 83 ? 12.915 -10.577 -13.891 1.00 81.69 83 ILE A O 1
ATOM 565 N N . MET A 1 84 ? 10.667 -10.305 -13.818 1.00 71.50 84 MET A N 1
ATOM 566 C CA . MET A 1 84 ? 10.337 -11.472 -12.999 1.00 71.50 84 MET A CA 1
ATOM 567 C C . MET A 1 84 ? 9.676 -12.532 -13.882 1.00 71.50 84 MET A C 1
ATOM 569 O O . MET A 1 84 ? 8.656 -12.268 -14.510 1.00 71.50 84 MET A O 1
ATOM 573 N N . GLY A 1 85 ? 10.274 -13.724 -13.938 1.00 65.06 85 GLY A N 1
ATOM 574 C CA . GLY A 1 85 ? 9.891 -14.792 -14.867 1.00 65.06 85 GLY A CA 1
ATOM 575 C C . GLY A 1 85 ? 10.761 -14.785 -16.126 1.00 65.06 85 GLY A C 1
ATOM 576 O O . GLY A 1 85 ? 10.845 -13.790 -16.846 1.00 65.06 85 GLY A O 1
ATOM 577 N N . GLY A 1 86 ? 11.507 -15.872 -16.332 1.00 54.31 86 GLY A N 1
ATOM 578 C CA . GLY A 1 86 ? 12.149 -16.205 -17.607 1.00 54.31 86 GLY A CA 1
ATOM 579 C C . GLY A 1 86 ? 11.253 -17.100 -18.415 1.00 54.31 86 GLY A C 1
ATOM 580 O O . GLY A 1 86 ? 10.701 -18.026 -17.790 1.00 54.31 86 GLY A O 1
#

Secondary structure (DSSP, 8-state):
-TTTT------HHHHHHHHHHHHHHHHHGGGHHHHHHHHHHHHHHHHH-GGGHHHHHHHHHHHHHHHHHHHHHHHHHHHHTTSS--

Organism: NCBI:txid412755